Protein AF-A0AAE9WMC7-F1 (afdb_monomer)

Secondary structure (DSSP, 8-state):
------------EEEEEE-TT--HHHHHHHHHHHHHHHHTT-EEEEEEEP-GGGGG-HHHHHHHHHHHHHHHTTTEEE---EEETTEEEEEEEE------

InterPro domains:
  IPR019815 Translation initiation factor 3, C-terminal [PF00707] (12-81)
  IPR036788 Translation initiation factor 3 (IF-3), C-terminal domain superfamily [G3DSA:3.30.110.10] (1-99)
  IPR036788 Translation initiation factor 3 (IF-3), C-terminal domain superfamily [SSF55200] (13-82)

Sequence (100 aa):
MKQLKMKSENKTVKQLRITPRIGANDLLIKINSAKQFLIGRHRVKFILTLKGREYTNIENVKKIFNKISEELKPYGNSETMRHSGNVVSQLFNLKAKKKN

Foldseek 3Di:
DPPPPPPPLPQAEAEAEDELPDDPVNLVVSLVVCLVSLVSQHKYKYKYAADDPCPVVVVSVCVSVVVSQVSCVVFWHKDDWDDDDRMIMIMTGGDDPPDD

Organism: Plasmodium yoelii yoelii (NCBI:txid73239)

Solvent-accessible surface area (backbone atoms only — not comparable to full-atom values): 5886 Å² total; per-residue (Å²): 135,90,78,78,72,72,78,70,77,74,60,50,72,46,74,46,78,47,53,88,84,61,49,75,66,61,48,49,54,52,46,55,50,47,50,53,36,28,74,71,58,19,31,36,33,4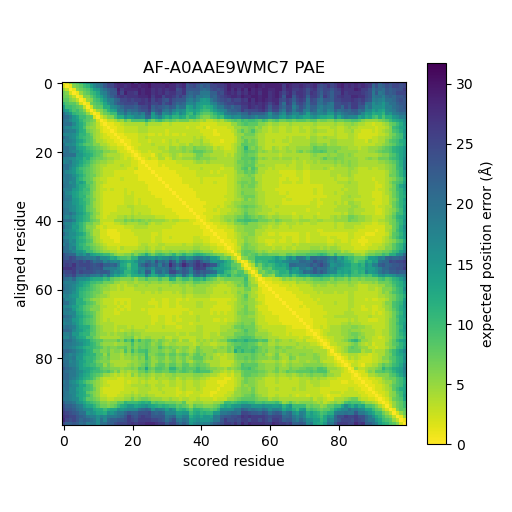1,36,34,53,57,67,82,89,50,76,77,47,53,64,58,52,50,53,53,53,46,54,48,45,62,74,36,49,91,52,24,45,72,53,76,76,44,75,56,85,56,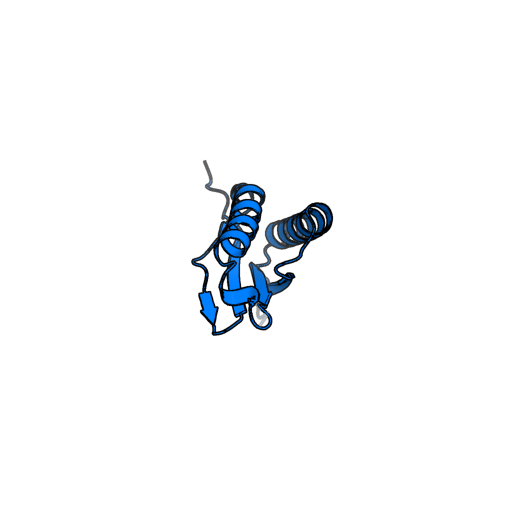31,41,33,33,45,32,39,49,50,75,78,78,83,125

Nearest PDB structures (foldseek):
  1tig-assembly1_A  TM=9.443E-01  e=1.862E-08  Geobacillus stearothermophilus
  5lmr-assembly1_X  TM=9.435E-01  e=1.081E-07  Thermus thermophilus HB8
  5lmv-assembly1_X  TM=9.414E-01  e=6.276E-07  Thermus thermophilus HB8
  6vrj-assembly1_A  TM=8.566E-01  e=2.362E-07  Pseudomonas aeruginosa
  2m71-assembly1_A  TM=8.765E-01  e=8.693E-07  Campylobacter jejuni

Mean predicted aligned error: 8.26 Å

Radius of gyration: 15.88 Å; Cα contacts (8 Å, |Δi|>4): 131; chains: 1; bounding box: 52×21×48 Å

Structure (mmCIF, N/CA/C/O backbone):
data_AF-A0AAE9WMC7-F1
#
_entry.id   AF-A0AAE9WMC7-F1
#
loop_
_atom_site.group_PDB
_atom_site.id
_atom_site.type_symbol
_atom_site.label_atom_id
_atom_site.label_alt_id
_atom_site.label_comp_id
_atom_site.label_asym_id
_atom_site.label_entity_id
_atom_site.label_seq_id
_atom_site.pdbx_PDB_ins_code
_atom_site.Cartn_x
_atom_site.Cartn_y
_atom_site.Cartn_z
_atom_site.occupancy
_atom_site.B_iso_or_equiv
_atom_site.auth_seq_id
_atom_site.auth_comp_id
_atom_site.auth_asym_id
_atom_site.auth_atom_id
_atom_site.pdbx_PDB_model_num
ATOM 1 N N . MET A 1 1 ? -42.031 7.755 14.940 1.00 42.84 1 MET A N 1
ATOM 2 C CA . MET A 1 1 ? -41.091 6.683 15.343 1.00 42.84 1 MET A CA 1
ATOM 3 C C . MET A 1 1 ? -39.695 7.030 14.847 1.00 42.84 1 MET A C 1
ATOM 5 O O . MET A 1 1 ? -39.494 7.192 13.651 1.00 42.84 1 MET A O 1
ATOM 9 N N . LYS A 1 2 ? -38.751 7.238 15.769 1.00 48.88 2 LYS A N 1
ATOM 10 C CA . LYS A 1 2 ? -37.385 7.692 15.486 1.00 48.88 2 LYS A CA 1
ATOM 11 C C . LYS A 1 2 ? -36.562 6.490 15.026 1.00 48.88 2 LYS A C 1
ATOM 13 O O . LYS A 1 2 ? -36.006 5.763 15.841 1.00 48.88 2 LYS A O 1
ATOM 18 N N . GLN A 1 3 ? -36.560 6.242 13.718 1.00 49.94 3 GLN A N 1
ATOM 19 C CA . GLN A 1 3 ? -35.764 5.180 13.118 1.00 49.94 3 GLN A CA 1
ATOM 20 C C . GLN A 1 3 ? -34.293 5.580 13.238 1.00 49.94 3 GLN A C 1
ATOM 22 O O . GLN A 1 3 ? -33.779 6.390 12.467 1.00 49.94 3 GLN A O 1
ATOM 27 N N . LEU A 1 4 ? -33.633 5.048 14.265 1.00 53.75 4 LEU A N 1
ATOM 28 C CA . LEU A 1 4 ? -32.184 5.036 14.388 1.00 53.75 4 LEU A CA 1
ATOM 29 C C . LEU A 1 4 ? -31.653 4.227 13.201 1.00 53.75 4 LEU A C 1
ATOM 31 O O . LEU A 1 4 ? -31.419 3.026 13.308 1.00 53.75 4 LEU A O 1
ATOM 35 N N . LYS A 1 5 ? -31.505 4.881 12.041 1.00 55.81 5 LYS A N 1
ATOM 36 C CA . LYS A 1 5 ? -30.651 4.398 10.961 1.00 55.81 5 LYS A CA 1
ATOM 37 C C . LYS A 1 5 ? -29.278 4.273 11.588 1.00 55.81 5 LYS A C 1
ATOM 39 O O . LYS A 1 5 ? -28.578 5.271 11.757 1.00 55.81 5 LYS A O 1
ATOM 44 N N . MET A 1 6 ? -28.950 3.056 12.011 1.00 56.75 6 MET A N 1
ATOM 45 C CA . MET A 1 6 ? -27.606 2.668 12.384 1.00 56.75 6 MET A CA 1
ATOM 46 C C . MET A 1 6 ? -26.724 3.217 11.271 1.00 56.75 6 MET A C 1
ATOM 48 O O . MET A 1 6 ? -26.859 2.800 10.121 1.00 56.75 6 MET A O 1
ATOM 52 N N . LYS A 1 7 ? -25.923 4.243 11.577 1.00 51.97 7 LYS A N 1
ATOM 53 C CA . LYS A 1 7 ? -24.894 4.733 10.670 1.00 51.97 7 LYS A CA 1
ATOM 54 C C . LYS A 1 7 ? -24.012 3.521 10.436 1.00 51.97 7 LYS A C 1
ATOM 56 O O . LYS A 1 7 ? -23.164 3.205 11.263 1.00 51.97 7 LYS A O 1
ATOM 61 N N . SER A 1 8 ? -24.258 2.795 9.353 1.00 46.53 8 SER A N 1
ATOM 62 C CA . SER A 1 8 ? -23.280 1.883 8.809 1.00 46.53 8 SER A CA 1
ATOM 63 C C . SER A 1 8 ? -22.072 2.774 8.565 1.00 46.53 8 SER A C 1
ATOM 65 O O . SER A 1 8 ? -22.104 3.616 7.669 1.00 46.53 8 SER A O 1
ATOM 67 N N . GLU A 1 9 ? -21.067 2.707 9.443 1.00 55.03 9 GLU A N 1
ATOM 68 C CA . GLU A 1 9 ? -19.743 3.249 9.165 1.00 55.03 9 GLU A CA 1
ATOM 69 C C . GLU A 1 9 ? -19.356 2.612 7.831 1.00 55.03 9 GLU A C 1
ATOM 71 O O . GLU A 1 9 ? -19.008 1.431 7.780 1.00 55.03 9 GLU A O 1
ATOM 76 N N . ASN A 1 10 ? -19.580 3.339 6.733 1.00 53.03 10 ASN A N 1
ATOM 77 C CA . ASN A 1 10 ? -19.369 2.844 5.387 1.00 53.03 10 ASN A CA 1
ATOM 78 C C . ASN A 1 10 ? -17.880 2.528 5.292 1.00 53.03 10 ASN A C 1
ATOM 80 O O . ASN A 1 10 ? -17.050 3.424 5.137 1.00 53.03 10 ASN A O 1
ATOM 84 N N . LYS A 1 11 ? -17.533 1.247 5.453 1.00 65.50 11 LYS A N 1
ATOM 85 C CA . LYS A 1 11 ? -16.175 0.725 5.300 1.00 65.50 11 LYS A CA 1
ATOM 86 C C . LYS A 1 11 ? -15.822 0.782 3.819 1.00 65.50 11 LYS A C 1
ATOM 88 O O . LYS A 1 11 ? -15.808 -0.232 3.127 1.00 65.50 11 LYS A O 1
ATOM 93 N N . THR A 1 12 ? -15.586 1.990 3.321 1.00 81.62 12 THR A N 1
ATOM 94 C CA . THR A 1 12 ? -15.242 2.236 1.926 1.00 81.62 12 THR A CA 1
ATOM 95 C C . THR A 1 12 ? -13.938 1.522 1.608 1.00 81.62 12 THR A C 1
ATOM 97 O O . THR A 1 12 ? -12.959 1.641 2.348 1.00 81.62 12 THR A O 1
ATOM 100 N N . VAL A 1 13 ? -13.926 0.771 0.508 1.00 88.12 13 VAL A N 1
ATOM 101 C CA . VAL A 1 13 ? -12.711 0.129 0.008 1.00 88.12 13 VAL A CA 1
ATOM 102 C C . VAL A 1 13 ? -11.934 1.159 -0.802 1.00 88.12 13 VAL A C 1
ATOM 104 O O . VAL A 1 13 ? -12.364 1.576 -1.876 1.00 88.12 13 VAL A O 1
ATOM 107 N N . LYS A 1 14 ? -10.784 1.587 -0.288 1.00 91.50 14 LYS A N 1
ATOM 108 C CA . LYS A 1 14 ? -9.857 2.477 -0.986 1.00 91.50 14 LYS A CA 1
ATOM 109 C C . LYS A 1 14 ? -8.932 1.642 -1.854 1.00 91.50 14 LYS A C 1
ATOM 111 O O . LYS A 1 14 ? -8.278 0.727 -1.366 1.00 91.50 14 LYS A O 1
ATOM 116 N N . GLN A 1 15 ? -8.892 1.935 -3.146 1.00 92.31 15 GLN A N 1
ATOM 117 C CA . GLN A 1 15 ? -8.048 1.210 -4.088 1.00 92.31 15 GLN A CA 1
ATOM 118 C C . GLN A 1 15 ? -6.760 1.998 -4.342 1.00 92.31 15 GLN A C 1
ATOM 120 O O . GLN A 1 15 ? -6.812 3.157 -4.746 1.00 92.31 15 GLN A O 1
ATOM 125 N N . LEU A 1 16 ? -5.607 1.373 -4.116 1.00 91.94 16 LEU A N 1
ATOM 126 C CA . LEU A 1 16 ? -4.292 1.942 -4.395 1.00 91.94 16 LEU A CA 1
ATOM 127 C C . LEU A 1 16 ? -3.658 1.193 -5.559 1.00 91.94 16 LEU A C 1
ATOM 129 O O . LEU A 1 16 ? -3.278 0.030 -5.440 1.00 91.94 16 LEU A O 1
ATOM 133 N N . ARG A 1 17 ? -3.548 1.876 -6.697 1.00 90.88 17 ARG A N 1
ATOM 134 C CA . ARG A 1 17 ? -2.871 1.345 -7.879 1.00 90.88 17 ARG A CA 1
ATOM 135 C C . ARG A 1 17 ? -1.364 1.560 -7.787 1.00 90.88 17 ARG A C 1
ATOM 137 O O . ARG A 1 17 ? -0.919 2.661 -7.459 1.00 90.88 17 ARG A O 1
ATOM 144 N N . ILE A 1 18 ? -0.610 0.512 -8.101 1.00 90.31 18 ILE A N 1
ATOM 145 C CA . ILE A 1 18 ? 0.853 0.492 -8.141 1.00 90.31 18 ILE A CA 1
ATOM 146 C C . ILE A 1 18 ? 1.339 -0.154 -9.443 1.00 90.31 18 ILE A C 1
ATOM 148 O O . ILE A 1 18 ? 0.642 -0.962 -10.060 1.00 90.31 18 ILE A O 1
ATOM 152 N N . THR A 1 19 ? 2.542 0.218 -9.866 1.00 87.06 19 THR A N 1
ATOM 153 C CA . THR A 1 19 ? 3.213 -0.325 -11.053 1.00 87.06 19 THR A CA 1
ATOM 154 C C . THR A 1 19 ? 4.426 -1.156 -10.641 1.00 87.06 19 THR A C 1
ATOM 156 O O . THR A 1 19 ? 5.055 -0.837 -9.633 1.00 87.06 19 THR A O 1
ATOM 159 N N . PRO A 1 20 ? 4.817 -2.180 -11.418 1.00 83.50 20 PRO A N 1
ATOM 160 C CA . PRO A 1 20 ? 5.985 -3.014 -11.108 1.00 83.50 20 PRO A CA 1
ATOM 161 C C . PRO A 1 20 ? 7.312 -2.235 -11.055 1.00 83.50 20 PRO A C 1
ATOM 163 O O . PRO A 1 20 ? 8.238 -2.658 -10.372 1.00 83.50 20 PRO A O 1
ATOM 166 N N . ARG A 1 21 ? 7.399 -1.074 -11.717 1.00 83.06 21 ARG A N 1
ATOM 167 C CA . ARG A 1 21 ? 8.571 -0.178 -11.711 1.00 83.06 21 ARG A CA 1
ATOM 168 C C . ARG A 1 21 ? 8.510 0.929 -10.646 1.00 83.06 21 ARG A C 1
ATOM 170 O O . ARG A 1 21 ? 9.106 1.983 -10.828 1.00 83.06 21 ARG A O 1
ATOM 177 N N . ILE A 1 22 ? 7.727 0.741 -9.582 1.00 86.50 22 ILE A N 1
ATOM 178 C CA . ILE A 1 22 ? 7.584 1.749 -8.522 1.00 86.50 22 ILE A CA 1
ATOM 179 C C . ILE A 1 22 ? 8.910 1.958 -7.774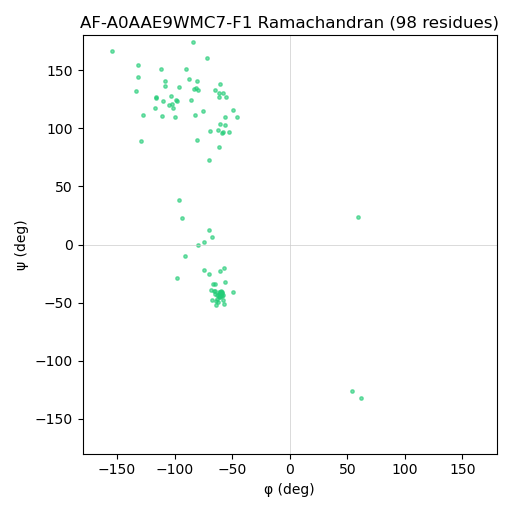 1.00 86.50 22 ILE A C 1
ATOM 181 O O . ILE A 1 22 ? 9.567 0.996 -7.376 1.00 86.50 22 ILE A O 1
ATOM 185 N N . GLY A 1 23 ? 9.297 3.219 -7.578 1.00 90.19 23 GLY A N 1
ATOM 186 C CA . GLY A 1 23 ? 10.464 3.583 -6.780 1.00 90.19 23 GLY A CA 1
ATOM 187 C C . GLY A 1 23 ? 10.237 3.364 -5.282 1.00 90.19 23 GLY A C 1
ATOM 188 O O . GLY A 1 23 ? 9.102 3.300 -4.805 1.00 90.19 23 GLY A O 1
ATOM 189 N N . ALA A 1 24 ? 11.324 3.282 -4.509 1.00 88.50 24 ALA A N 1
ATOM 190 C CA . ALA A 1 24 ? 11.243 3.113 -3.056 1.00 88.50 24 ALA A CA 1
ATOM 191 C C . ALA A 1 24 ? 10.485 4.269 -2.374 1.00 88.50 24 ALA A C 1
ATOM 193 O O . ALA A 1 24 ? 9.672 4.021 -1.486 1.00 88.50 24 ALA A O 1
ATOM 194 N N . ASN A 1 25 ? 10.702 5.511 -2.822 1.00 91.31 25 ASN A N 1
ATOM 195 C CA . ASN A 1 25 ? 10.020 6.689 -2.284 1.00 91.31 25 ASN A CA 1
ATOM 196 C C . ASN A 1 25 ? 8.514 6.687 -2.605 1.00 91.31 25 ASN A C 1
ATOM 198 O O . ASN A 1 25 ? 7.684 6.835 -1.710 1.00 91.31 25 ASN A O 1
ATOM 202 N N . ASP A 1 26 ? 8.142 6.431 -3.861 1.00 90.81 26 ASP A N 1
ATOM 203 C CA . ASP A 1 26 ? 6.738 6.320 -4.270 1.00 90.81 26 ASP A CA 1
ATOM 204 C C . ASP A 1 26 ? 5.999 5.220 -3.504 1.00 90.81 26 ASP A C 1
ATOM 206 O O . ASP A 1 26 ? 4.858 5.406 -3.069 1.00 90.81 26 ASP A O 1
ATOM 210 N N . LEU A 1 27 ? 6.662 4.077 -3.297 1.00 91.12 27 LEU A N 1
ATOM 211 C CA . LEU A 1 27 ? 6.116 2.979 -2.511 1.00 91.12 27 LEU A CA 1
ATOM 212 C C . LEU A 1 27 ? 5.833 3.420 -1.069 1.00 91.12 27 LEU A C 1
ATOM 214 O O . LEU A 1 27 ? 4.742 3.156 -0.562 1.00 91.12 27 LEU A O 1
ATOM 218 N N . LEU A 1 28 ? 6.764 4.136 -0.433 1.00 91.25 28 LEU A N 1
ATOM 219 C CA . LEU A 1 28 ? 6.583 4.666 0.921 1.00 91.25 28 LEU A CA 1
ATOM 220 C C . LEU A 1 28 ? 5.394 5.631 1.006 1.00 91.25 28 LEU A C 1
ATOM 222 O O . LEU A 1 28 ? 4.584 5.525 1.927 1.00 91.25 28 LEU A O 1
ATOM 226 N N . ILE A 1 29 ? 5.215 6.522 0.027 1.00 93.25 29 ILE A N 1
ATOM 227 C CA . ILE A 1 29 ? 4.061 7.438 -0.020 1.00 93.25 29 ILE A CA 1
ATOM 228 C C . ILE A 1 29 ? 2.740 6.651 -0.106 1.00 93.25 29 ILE A C 1
ATOM 230 O O . ILE A 1 29 ? 1.768 6.963 0.595 1.00 93.25 29 ILE A O 1
ATOM 234 N N . LYS A 1 30 ? 2.691 5.591 -0.925 1.00 92.00 30 LYS A N 1
ATOM 235 C CA . LYS A 1 30 ? 1.512 4.713 -1.035 1.00 92.00 30 LYS A CA 1
ATOM 236 C C . LYS A 1 30 ? 1.244 3.935 0.255 1.00 92.00 30 LYS A C 1
ATOM 238 O O . LYS A 1 30 ? 0.083 3.819 0.645 1.00 92.00 30 LYS A O 1
ATOM 243 N N . ILE A 1 31 ? 2.283 3.449 0.934 1.00 92.50 31 ILE A N 1
ATOM 244 C CA . ILE A 1 31 ? 2.172 2.773 2.237 1.00 92.50 31 ILE A CA 1
ATOM 245 C C . ILE A 1 31 ? 1.636 3.739 3.297 1.00 92.50 31 ILE A C 1
ATOM 247 O O . ILE A 1 31 ? 0.672 3.412 3.987 1.00 92.50 31 ILE A O 1
ATOM 251 N N . ASN A 1 32 ? 2.175 4.956 3.373 1.00 92.69 32 ASN A N 1
ATOM 252 C CA . ASN A 1 32 ? 1.690 5.989 4.289 1.00 92.69 32 ASN A CA 1
ATOM 253 C C . ASN A 1 32 ? 0.217 6.338 4.031 1.00 92.69 32 ASN A C 1
ATOM 255 O O . ASN A 1 32 ? -0.572 6.440 4.971 1.00 92.69 32 ASN A O 1
ATOM 259 N N . SER A 1 33 ? -0.185 6.428 2.761 1.00 92.69 33 SER A N 1
ATOM 260 C CA . SER A 1 33 ? -1.592 6.622 2.385 1.00 92.69 33 SER A CA 1
ATOM 261 C C . SER A 1 33 ? -2.469 5.4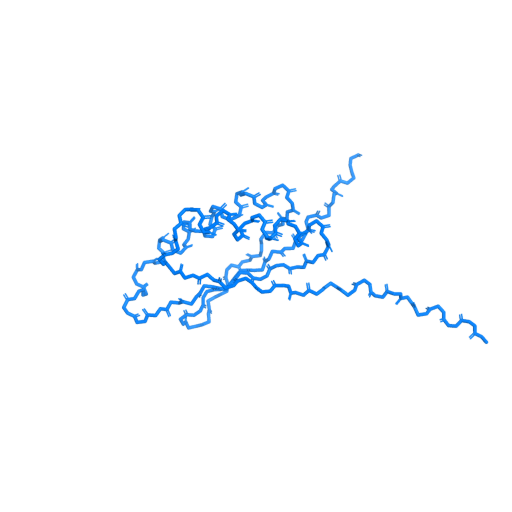52 2.853 1.00 92.69 33 SER A C 1
ATOM 263 O O . SER A 1 33 ? -3.531 5.658 3.438 1.00 92.69 33 SER A O 1
ATOM 265 N N . ALA A 1 34 ? -2.017 4.211 2.648 1.00 91.69 34 ALA A N 1
ATOM 266 C CA . ALA A 1 34 ? -2.719 3.014 3.107 1.00 91.69 34 ALA A CA 1
ATOM 267 C C . ALA A 1 34 ? -2.859 2.963 4.631 1.00 91.69 34 ALA A C 1
ATOM 269 O O . ALA A 1 34 ? -3.930 2.631 5.134 1.00 91.69 34 ALA A O 1
ATOM 270 N N . LYS A 1 35 ? -1.813 3.347 5.363 1.00 91.12 35 LYS A N 1
ATOM 271 C CA . LYS A 1 35 ? -1.829 3.463 6.822 1.00 91.12 35 LYS A CA 1
ATOM 272 C C . LYS A 1 35 ? -2.906 4.442 7.288 1.00 91.12 35 LYS A C 1
ATOM 274 O O . LYS A 1 35 ? -3.709 4.079 8.143 1.00 91.12 35 LYS A O 1
ATOM 279 N N . GLN A 1 36 ? -2.985 5.631 6.688 1.00 90.19 36 GLN A N 1
ATOM 280 C CA . GLN A 1 36 ? -4.040 6.607 6.997 1.00 90.19 36 GLN A CA 1
ATOM 281 C C . GLN A 1 36 ? -5.442 6.037 6.733 1.00 90.19 36 GLN A C 1
ATOM 283 O O . GLN A 1 36 ? -6.342 6.186 7.559 1.00 90.19 36 GLN A O 1
ATOM 288 N N . PHE A 1 37 ? -5.626 5.302 5.632 1.00 89.88 37 PHE A N 1
ATOM 289 C CA . PHE A 1 37 ? -6.903 4.650 5.336 1.00 89.88 37 PHE A CA 1
ATOM 290 C C . PHE A 1 37 ? -7.265 3.555 6.346 1.00 89.88 37 PHE A C 1
ATOM 292 O O . PHE A 1 37 ? -8.414 3.501 6.785 1.00 89.88 37 PHE A O 1
ATOM 299 N N . LEU A 1 38 ? -6.309 2.715 6.749 1.00 87.38 38 LEU A N 1
ATOM 300 C CA . LEU A 1 38 ? -6.540 1.682 7.761 1.00 87.38 38 LEU A CA 1
ATOM 301 C C . LEU A 1 38 ? -6.913 2.304 9.114 1.00 87.38 38 LEU A C 1
ATOM 303 O O . LEU A 1 38 ? -7.876 1.857 9.736 1.00 87.38 38 LEU A O 1
ATOM 307 N N . ILE A 1 39 ? -6.219 3.370 9.532 1.00 86.62 39 ILE A N 1
ATOM 308 C CA . ILE A 1 39 ? -6.541 4.136 10.751 1.00 86.62 39 ILE A CA 1
ATOM 309 C 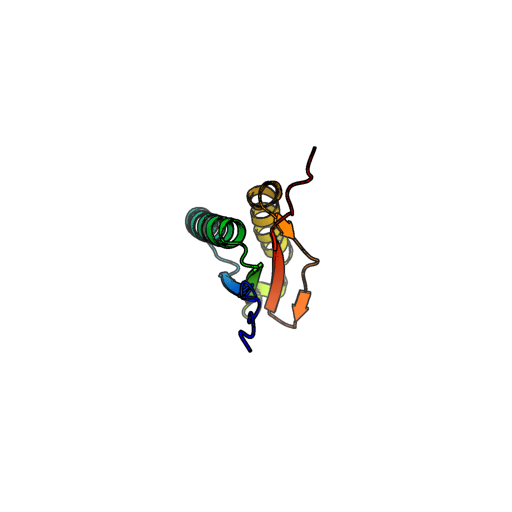C . ILE A 1 39 ? -7.961 4.710 10.669 1.00 86.62 39 ILE A C 1
ATOM 311 O O . ILE A 1 39 ? -8.726 4.599 11.626 1.00 86.62 39 ILE A O 1
ATOM 315 N N . GLY A 1 40 ? -8.354 5.230 9.504 1.00 85.31 40 GLY A N 1
ATOM 316 C CA . GLY A 1 40 ? -9.714 5.693 9.214 1.00 85.31 40 GLY A CA 1
ATOM 317 C C . GLY A 1 40 ? -10.771 4.585 9.090 1.00 85.31 40 GLY A C 1
ATOM 318 O O . GLY A 1 40 ? -11.860 4.853 8.594 1.00 85.31 40 GLY A O 1
ATOM 319 N N . ARG A 1 41 ? -10.473 3.339 9.497 1.00 83.38 41 ARG A N 1
ATOM 320 C CA . ARG A 1 41 ? -11.361 2.159 9.390 1.00 83.38 41 ARG A CA 1
ATOM 321 C C . ARG A 1 41 ? -11.796 1.819 7.961 1.00 83.38 41 ARG A C 1
ATOM 323 O O . ARG A 1 41 ? -12.790 1.117 7.756 1.00 83.38 41 ARG A O 1
ATOM 330 N N . HIS A 1 42 ? -11.025 2.240 6.966 1.00 88.38 42 HIS A N 1
ATOM 331 C CA . HIS A 1 42 ? -11.225 1.847 5.579 1.00 88.38 42 HIS A CA 1
ATOM 332 C C . HIS A 1 42 ? -10.444 0.574 5.253 1.00 88.38 42 HIS A C 1
ATOM 334 O O . HIS A 1 42 ? -9.394 0.290 5.827 1.00 88.38 42 HIS A O 1
ATOM 340 N N . ARG A 1 43 ? -10.957 -0.206 4.298 1.00 88.94 43 ARG A N 1
ATOM 341 C CA . ARG A 1 43 ? -10.216 -1.339 3.726 1.00 88.94 43 ARG A CA 1
ATOM 342 C C . ARG A 1 43 ? -9.380 -0.822 2.570 1.00 88.94 43 ARG A C 1
ATOM 344 O O . ARG A 1 43 ? -9.853 0.025 1.815 1.00 88.94 43 ARG A O 1
ATOM 351 N N . VAL A 1 44 ? -8.174 -1.342 2.399 1.00 92.19 44 VAL A N 1
ATOM 352 C CA . VAL A 1 44 ? -7.266 -0.883 1.344 1.00 92.19 44 VAL A CA 1
ATOM 353 C C . VAL A 1 44 ? -6.991 -2.018 0.377 1.00 92.19 44 VAL A C 1
ATOM 355 O O . VAL A 1 44 ? -6.434 -3.037 0.759 1.00 92.19 44 VAL A O 1
ATOM 358 N N . LYS A 1 45 ? -7.373 -1.860 -0.889 1.00 92.25 45 LYS A N 1
ATOM 359 C CA . LYS A 1 45 ? -7.061 -2.815 -1.953 1.00 92.25 45 LYS A CA 1
ATOM 360 C C . LYS A 1 45 ? -5.876 -2.301 -2.753 1.00 92.25 45 LYS A C 1
ATOM 362 O O . LYS A 1 45 ? -6.020 -1.344 -3.511 1.00 92.25 45 LYS A O 1
ATOM 367 N N . PHE A 1 46 ? -4.727 -2.945 -2.624 1.00 92.62 46 PHE A N 1
ATOM 368 C CA . PHE A 1 46 ? -3.603 -2.692 -3.514 1.00 92.62 46 PHE A CA 1
ATOM 369 C C . PHE A 1 46 ? -3.824 -3.430 -4.830 1.00 92.62 46 PHE A C 1
ATOM 371 O O . PHE A 1 46 ? -4.211 -4.598 -4.836 1.00 92.62 46 PHE A O 1
ATOM 378 N N . ILE A 1 47 ? -3.621 -2.732 -5.943 1.00 91.50 47 ILE A N 1
ATOM 379 C CA . ILE A 1 47 ? -3.824 -3.241 -7.297 1.00 91.50 47 ILE A CA 1
ATOM 380 C C . ILE A 1 47 ? -2.549 -2.976 -8.084 1.00 91.50 47 ILE A C 1
ATOM 382 O O . ILE A 1 47 ? -2.231 -1.832 -8.400 1.00 91.50 47 ILE A O 1
ATOM 386 N N . LEU A 1 48 ? -1.835 -4.036 -8.423 1.00 89.94 48 LEU A N 1
ATOM 387 C CA . LEU A 1 48 ? -0.661 -4.000 -9.271 1.00 89.94 48 LEU A CA 1
ATOM 388 C C . LEU A 1 48 ? -1.051 -4.475 -10.667 1.00 89.94 48 LEU A C 1
ATOM 390 O O . LEU A 1 48 ? -1.550 -5.583 -10.832 1.00 89.94 48 LEU A O 1
ATOM 394 N N . THR A 1 49 ? -0.855 -3.625 -11.673 1.00 86.81 49 THR A N 1
ATOM 395 C CA . THR A 1 49 ? -1.088 -3.998 -13.077 1.00 86.81 49 THR A CA 1
ATOM 396 C C . THR A 1 49 ? 0.246 -4.304 -13.739 1.00 86.81 49 THR A C 1
ATOM 398 O O . THR A 1 49 ? 1.101 -3.427 -13.847 1.00 86.81 49 THR A O 1
ATOM 401 N N . LEU A 1 50 ? 0.409 -5.544 -14.176 1.00 83.44 50 LEU A N 1
ATOM 402 C CA . LEU A 1 50 ? 1.521 -6.012 -14.989 1.00 83.44 50 LEU A CA 1
ATOM 403 C C . LEU A 1 50 ? 1.237 -5.643 -16.449 1.00 83.44 50 LEU A C 1
ATOM 405 O O . LEU A 1 50 ? 0.117 -5.819 -16.939 1.00 83.44 50 LEU A O 1
ATOM 409 N N . LYS A 1 51 ? 2.231 -5.106 -17.159 1.00 76.19 51 LYS A N 1
ATOM 410 C CA . LYS A 1 51 ? 2.113 -4.797 -18.588 1.00 76.19 51 LYS A CA 1
ATOM 411 C C . LYS A 1 51 ? 3.097 -5.660 -19.386 1.00 76.19 51 LYS A C 1
ATOM 413 O O . LYS A 1 51 ? 4.291 -5.667 -19.119 1.00 76.19 51 LYS A O 1
ATOM 418 N N . GLY A 1 52 ? 2.601 -6.373 -20.400 1.00 72.31 52 GLY A N 1
ATOM 419 C CA . GLY A 1 52 ? 3.431 -7.084 -21.385 1.00 72.31 52 GLY A CA 1
ATOM 420 C C . GLY A 1 52 ? 4.328 -8.190 -20.806 1.00 72.31 52 GLY A C 1
ATOM 421 O O . GLY A 1 52 ? 3.871 -9.019 -20.023 1.00 72.31 52 GLY A O 1
ATOM 422 N N . ARG A 1 53 ? 5.615 -8.194 -21.197 1.00 63.31 53 ARG A N 1
ATOM 423 C CA . ARG A 1 53 ? 6.648 -9.198 -20.839 1.00 63.31 53 ARG A CA 1
ATOM 424 C C . ARG A 1 53 ? 7.047 -9.208 -19.349 1.00 63.31 53 ARG A C 1
ATOM 426 O O . ARG A 1 53 ? 7.989 -9.890 -18.970 1.00 63.31 53 ARG A O 1
ATOM 433 N N . GLU A 1 54 ? 6.365 -8.446 -18.493 1.00 58.66 54 GLU A N 1
ATOM 434 C CA . GLU A 1 54 ? 6.669 -8.331 -17.057 1.00 58.66 54 GLU A CA 1
ATOM 435 C C . GLU A 1 54 ? 6.137 -9.499 -16.207 1.00 58.66 54 GLU A C 1
ATOM 437 O O . GLU A 1 54 ? 6.389 -9.540 -15.002 1.00 58.66 54 GLU A O 1
ATOM 442 N N . TYR A 1 55 ? 5.456 -10.478 -16.817 1.00 59.28 55 TYR A N 1
ATOM 443 C CA . TYR A 1 55 ? 5.001 -11.704 -16.142 1.00 59.28 55 TYR A CA 1
ATOM 444 C C . TYR A 1 55 ? 6.139 -12.509 -15.490 1.00 59.28 55 TYR A C 1
ATOM 446 O O . TYR A 1 55 ? 5.884 -13.281 -14.572 1.00 59.28 55 TYR A O 1
ATOM 454 N N . THR A 1 56 ? 7.389 -12.306 -15.915 1.00 53.88 56 THR A N 1
ATOM 455 C CA . THR A 1 56 ? 8.572 -12.969 -15.348 1.00 53.88 56 THR A CA 1
ATOM 456 C C . THR A 1 56 ? 8.977 -12.402 -13.984 1.00 53.88 56 THR A C 1
ATOM 458 O O . THR A 1 56 ? 9.604 -13.098 -13.195 1.00 53.88 56 THR A O 1
ATOM 461 N N . ASN A 1 57 ? 8.582 -11.171 -13.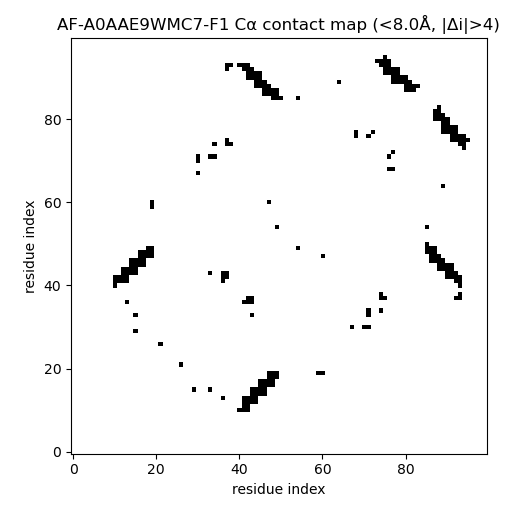636 1.00 66.31 57 ASN A N 1
ATOM 462 C CA . ASN A 1 57 ? 9.068 -10.507 -12.421 1.00 66.31 57 ASN A CA 1
ATOM 463 C C . ASN A 1 57 ? 8.110 -10.651 -11.224 1.00 66.31 57 ASN A C 1
ATOM 465 O O . ASN A 1 57 ? 7.922 -9.718 -10.437 1.00 66.31 57 ASN A O 1
ATOM 469 N N . ILE A 1 58 ? 7.492 -11.830 -11.076 1.00 74.75 58 ILE A N 1
ATOM 470 C CA . ILE A 1 58 ? 6.633 -12.168 -9.924 1.00 74.75 58 ILE A CA 1
ATOM 471 C C . ILE A 1 58 ? 7.407 -11.994 -8.612 1.00 74.75 58 ILE A C 1
ATOM 473 O O . ILE A 1 58 ? 6.825 -11.594 -7.606 1.00 74.75 58 ILE A O 1
ATOM 477 N N . GLU A 1 59 ? 8.718 -12.238 -8.614 1.00 81.06 59 GLU A N 1
ATOM 478 C CA . GLU A 1 59 ? 9.583 -11.997 -7.457 1.00 81.06 59 GLU A CA 1
ATOM 479 C C . GLU A 1 59 ? 9.556 -10.537 -7.005 1.00 81.06 59 GLU A C 1
ATOM 481 O O . GLU A 1 59 ? 9.386 -10.258 -5.818 1.00 81.06 59 GLU A O 1
ATOM 486 N N . ASN A 1 60 ? 9.624 -9.590 -7.941 1.00 82.56 60 ASN A N 1
ATOM 487 C CA . ASN A 1 60 ? 9.543 -8.172 -7.609 1.00 82.56 60 ASN A CA 1
ATOM 488 C C . ASN A 1 60 ? 8.145 -7.783 -7.113 1.00 82.56 60 ASN A C 1
ATOM 490 O O . ASN A 1 60 ? 8.016 -7.038 -6.144 1.00 82.56 60 ASN A O 1
ATOM 494 N N . VAL A 1 61 ? 7.091 -8.346 -7.714 1.00 83.69 61 VAL A N 1
ATOM 495 C CA . VAL A 1 61 ? 5.711 -8.176 -7.226 1.00 83.69 61 VAL A CA 1
ATOM 496 C C . VAL A 1 61 ? 5.600 -8.643 -5.777 1.00 83.69 61 VAL A C 1
ATOM 498 O O . VAL A 1 61 ? 5.145 -7.885 -4.920 1.00 83.69 61 VAL A O 1
ATOM 501 N N . LYS A 1 62 ? 6.072 -9.860 -5.483 1.00 85.88 62 LYS A N 1
ATOM 502 C CA . LYS A 1 62 ? 6.098 -10.412 -4.125 1.00 85.88 62 LYS A CA 1
ATOM 503 C C . LYS A 1 62 ? 6.903 -9.524 -3.184 1.00 85.88 62 LYS A C 1
ATOM 505 O O . LYS A 1 62 ? 6.426 -9.249 -2.092 1.00 85.88 62 LYS A O 1
ATOM 510 N N . LYS A 1 63 ? 8.070 -9.027 -3.601 1.00 88.44 63 LYS A N 1
ATOM 511 C CA . LYS A 1 63 ? 8.913 -8.139 -2.788 1.00 88.44 63 LYS A CA 1
ATOM 512 C C . LYS A 1 63 ? 8.188 -6.846 -2.409 1.00 88.44 63 LYS A C 1
ATOM 514 O O . LYS A 1 63 ? 8.237 -6.440 -1.250 1.00 88.44 63 LYS A O 1
ATOM 519 N N . ILE A 1 64 ? 7.470 -6.235 -3.354 1.00 88.62 64 ILE A N 1
ATOM 520 C CA . ILE A 1 64 ? 6.670 -5.028 -3.110 1.00 88.62 64 ILE A CA 1
ATOM 521 C C . ILE A 1 64 ? 5.536 -5.324 -2.119 1.00 88.62 64 ILE A C 1
ATOM 523 O O . ILE A 1 64 ? 5.411 -4.629 -1.112 1.00 88.62 64 ILE A O 1
ATOM 527 N N . PHE A 1 65 ? 4.732 -6.365 -2.363 1.00 88.88 65 PHE A N 1
ATOM 528 C CA . PHE A 1 65 ? 3.622 -6.730 -1.472 1.00 88.88 65 PHE A CA 1
ATOM 529 C C . PHE A 1 65 ? 4.089 -7.190 -0.088 1.00 88.88 65 PHE A C 1
ATOM 531 O O . PHE A 1 65 ? 3.417 -6.896 0.902 1.00 88.88 65 PHE A O 1
ATOM 538 N N . ASN A 1 66 ? 5.241 -7.858 0.002 1.00 90.06 66 ASN A N 1
ATOM 539 C CA . ASN A 1 66 ? 5.843 -8.240 1.275 1.00 90.06 66 ASN A CA 1
ATOM 540 C C . ASN A 1 66 ? 6.237 -6.992 2.068 1.00 90.06 66 ASN A C 1
ATOM 542 O O . ASN A 1 66 ? 5.795 -6.833 3.198 1.00 90.06 66 ASN A O 1
ATOM 546 N N . LYS A 1 67 ? 6.927 -6.034 1.435 1.00 90.56 67 LYS A N 1
ATOM 547 C CA . LYS A 1 67 ? 7.299 -4.768 2.079 1.00 90.56 67 LYS A CA 1
ATOM 548 C C . LYS A 1 67 ? 6.080 -3.962 2.543 1.00 90.56 67 LYS A C 1
ATOM 550 O O . LYS A 1 67 ? 6.075 -3.437 3.649 1.00 90.56 67 LYS A O 1
ATOM 555 N N . ILE A 1 68 ? 5.017 -3.910 1.735 1.00 90.31 68 ILE A N 1
ATOM 556 C CA . ILE A 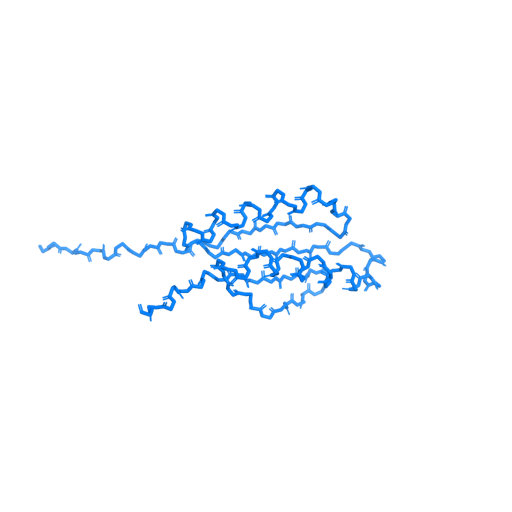1 68 ? 3.737 -3.303 2.143 1.00 90.31 68 ILE A CA 1
ATOM 557 C C . ILE A 1 68 ? 3.145 -4.055 3.343 1.00 90.31 68 ILE A C 1
ATOM 559 O O . ILE A 1 68 ? 2.664 -3.429 4.284 1.00 90.31 68 ILE A O 1
ATOM 563 N N . SER A 1 69 ? 3.167 -5.390 3.319 1.00 89.69 69 SER A N 1
ATOM 564 C CA . SER A 1 69 ? 2.630 -6.218 4.401 1.00 89.69 69 SER A CA 1
ATOM 565 C C . SER A 1 69 ? 3.396 -6.045 5.701 1.00 89.69 69 SER A C 1
ATOM 567 O O . SER A 1 69 ? 2.755 -5.962 6.741 1.00 89.69 69 SER A O 1
ATOM 569 N N . GLU A 1 70 ? 4.722 -5.942 5.659 1.00 90.44 70 GLU A N 1
ATOM 570 C CA . GLU A 1 70 ? 5.554 -5.680 6.835 1.00 90.44 70 GLU A CA 1
ATOM 571 C C . GLU A 1 70 ? 5.229 -4.321 7.460 1.00 90.44 70 GLU A C 1
ATOM 573 O O . GLU A 1 70 ? 4.912 -4.255 8.648 1.00 90.44 70 GLU A O 1
ATOM 578 N N . GLU A 1 71 ? 5.183 -3.263 6.649 1.00 89.94 71 GLU A N 1
ATOM 579 C CA . GLU A 1 71 ? 4.883 -1.905 7.120 1.00 89.94 71 GLU A CA 1
ATOM 580 C C . GLU A 1 71 ? 3.443 -1.757 7.640 1.00 89.94 71 GLU A C 1
ATOM 582 O O . GLU A 1 71 ? 3.172 -1.000 8.576 1.00 89.94 71 GLU A O 1
ATOM 587 N N . LEU A 1 72 ? 2.490 -2.484 7.046 1.00 88.06 72 LEU A N 1
ATOM 588 C CA . LEU A 1 72 ? 1.080 -2.438 7.440 1.00 88.06 72 LEU A CA 1
ATOM 589 C C . LEU A 1 72 ? 0.701 -3.477 8.504 1.00 88.06 72 LEU A C 1
ATOM 591 O O . LEU A 1 72 ? -0.379 -3.354 9.079 1.00 88.06 72 LEU A O 1
ATOM 595 N N . LYS A 1 73 ? 1.573 -4.438 8.836 1.00 87.38 73 LYS A N 1
ATOM 596 C CA . LYS A 1 73 ? 1.375 -5.473 9.871 1.00 87.38 73 LYS A CA 1
ATOM 597 C C . LYS A 1 73 ? 0.890 -4.945 11.233 1.00 87.38 73 LYS A C 1
ATOM 599 O O . LYS A 1 73 ? 0.031 -5.595 11.839 1.00 87.38 73 LYS A O 1
ATOM 604 N N . PRO A 1 74 ? 1.389 -3.803 11.757 1.00 86.19 74 PRO A N 1
ATOM 605 C CA . PRO A 1 74 ? 0.859 -3.238 13.002 1.00 86.19 74 PRO A CA 1
ATOM 606 C C . PRO A 1 74 ? -0.555 -2.649 12.868 1.00 86.19 74 PRO A C 1
ATOM 608 O O . PRO A 1 74 ? -1.287 -2.599 13.855 1.00 86.19 74 PRO A O 1
ATOM 611 N N . TYR A 1 75 ? -0.965 -2.226 11.6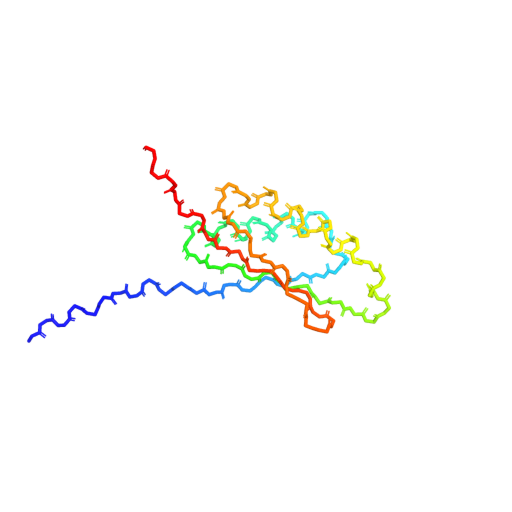70 1.00 85.38 75 TYR A N 1
ATOM 612 C CA . TYR A 1 75 ? -2.254 -1.564 11.425 1.00 85.38 75 TYR A CA 1
ATOM 613 C C . TYR A 1 75 ? -3.326 -2.525 10.898 1.00 85.38 75 TYR A C 1
ATOM 615 O O . TYR A 1 75 ? -4.520 -2.321 11.113 1.00 85.38 75 TYR A O 1
ATOM 623 N N . GLY A 1 76 ? -2.926 -3.577 10.191 1.00 86.00 76 GLY A N 1
ATOM 624 C CA . GLY A 1 76 ? -3.820 -4.403 9.400 1.00 86.00 76 GLY A CA 1
ATOM 625 C C . GLY A 1 76 ? -3.330 -5.826 9.202 1.00 86.00 76 GLY A C 1
ATOM 626 O O . GLY A 1 76 ? -2.174 -6.150 9.448 1.00 86.00 76 GLY A O 1
ATOM 627 N N . ASN A 1 77 ? -4.240 -6.673 8.732 1.00 86.50 77 ASN A N 1
ATOM 628 C CA . ASN A 1 77 ? -3.899 -7.965 8.155 1.00 86.50 77 ASN A CA 1
ATOM 629 C C . ASN A 1 77 ? -4.122 -7.893 6.643 1.00 86.50 77 ASN A C 1
ATOM 631 O O . ASN A 1 77 ? -5.142 -7.363 6.186 1.00 86.50 77 ASN A O 1
ATOM 635 N N . SER A 1 78 ? -3.176 -8.427 5.879 1.00 86.56 78 SER A N 1
ATOM 636 C CA . SER A 1 78 ? -3.348 -8.685 4.455 1.00 86.56 78 SER A CA 1
ATOM 637 C C . SER A 1 78 ? -4.111 -9.988 4.237 1.00 86.56 78 SER A C 1
ATOM 639 O O . SER A 1 78 ? -3.902 -10.977 4.935 1.00 86.56 78 SER A O 1
ATOM 641 N N . GLU A 1 79 ? -5.004 -9.988 3.254 1.00 87.00 79 GLU A N 1
ATOM 642 C CA . GLU A 1 79 ? -5.596 -11.204 2.702 1.00 87.00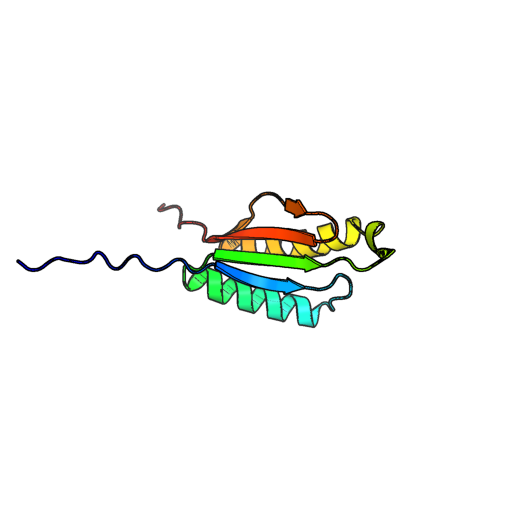 79 GLU A CA 1
ATOM 643 C C . GLU A 1 79 ? -4.678 -11.820 1.637 1.00 87.00 79 GLU A C 1
ATOM 645 O O . GLU A 1 79 ? -3.657 -11.247 1.244 1.00 87.00 79 GLU A O 1
ATOM 650 N N . THR A 1 80 ? -5.043 -13.000 1.141 1.00 83.38 80 THR A N 1
ATOM 651 C CA . THR A 1 80 ? -4.302 -13.692 0.085 1.00 83.38 80 THR A CA 1
ATOM 652 C C . THR A 1 80 ? -4.251 -12.855 -1.198 1.00 83.38 80 THR A C 1
ATOM 654 O O . THR A 1 80 ? -5.245 -12.253 -1.612 1.00 83.38 80 THR A O 1
ATOM 657 N N . MET A 1 81 ? -3.083 -12.822 -1.849 1.00 84.31 81 MET A N 1
ATOM 658 C CA . MET A 1 81 ? -2.929 -12.185 -3.158 1.00 84.31 81 MET A CA 1
ATOM 659 C C . MET A 1 81 ? -3.823 -12.882 -4.189 1.00 84.31 81 MET A C 1
ATOM 661 O O . MET A 1 81 ? -3.769 -14.096 -4.371 1.00 84.31 81 MET A O 1
ATOM 665 N N . ARG A 1 82 ? -4.646 -12.096 -4.880 1.00 85.56 82 ARG A N 1
ATOM 666 C CA . ARG A 1 82 ? -5.548 -12.544 -5.939 1.00 85.56 82 ARG A CA 1
ATOM 667 C C . ARG A 1 82 ? -4.969 -12.131 -7.282 1.00 85.56 82 ARG A C 1
ATOM 669 O O . ARG A 1 82 ? -4.796 -10.941 -7.548 1.00 85.56 82 ARG A O 1
ATOM 676 N N . HIS A 1 83 ? -4.713 -13.119 -8.124 1.00 84.38 83 HIS A N 1
ATOM 677 C CA . HIS A 1 83 ? -4.224 -12.923 -9.480 1.00 84.38 83 HIS A CA 1
ATOM 678 C C . HIS A 1 83 ? -5.421 -12.993 -10.430 1.00 84.38 83 HIS A C 1
ATOM 680 O O . HIS A 1 83 ? -6.179 -13.960 -10.411 1.00 84.38 83 HIS A O 1
ATOM 686 N N . SER A 1 84 ? -5.629 -11.944 -11.219 1.00 83.56 84 SER A N 1
ATOM 687 C CA . SER A 1 84 ? -6.670 -11.863 -12.242 1.00 83.56 84 SER A CA 1
ATOM 688 C C . SER A 1 84 ? -6.004 -11.422 -13.540 1.00 83.56 84 SER A C 1
ATOM 690 O O . SER A 1 84 ? -5.821 -10.231 -13.792 1.00 83.56 84 SER A O 1
ATOM 692 N N . GLY A 1 85 ? -5.537 -12.410 -14.307 1.00 84.19 85 GLY A N 1
ATOM 693 C CA . GLY A 1 85 ? -4.691 -12.185 -15.477 1.00 84.19 85 GLY A CA 1
ATOM 694 C C . GLY A 1 85 ? -3.458 -11.352 -15.124 1.00 84.19 85 GLY A C 1
ATOM 695 O O . GLY A 1 85 ? -2.737 -11.650 -14.172 1.00 84.19 85 GLY A O 1
ATOM 696 N N . ASN A 1 86 ? -3.266 -10.257 -15.854 1.00 84.81 86 ASN A N 1
ATOM 697 C CA . ASN A 1 86 ? -2.165 -9.319 -15.660 1.00 84.81 86 ASN A CA 1
ATOM 698 C C . ASN A 1 86 ? -2.319 -8.405 -14.431 1.00 84.81 86 ASN A C 1
ATOM 700 O O . ASN A 1 86 ? -1.473 -7.546 -14.201 1.00 84.81 86 ASN A O 1
ATOM 704 N N . VAL A 1 87 ? -3.376 -8.545 -13.634 1.00 87.62 87 VAL A N 1
ATOM 705 C CA . VAL A 1 87 ? -3.581 -7.742 -12.428 1.00 87.62 87 VAL A CA 1
ATOM 706 C C . VAL A 1 87 ? -3.400 -8.609 -11.191 1.00 87.62 87 VAL A C 1
ATOM 708 O O . VAL A 1 87 ? -4.105 -9.596 -10.991 1.00 87.62 87 VAL A O 1
ATOM 711 N N . VAL A 1 88 ? -2.494 -8.200 -10.310 1.00 89.19 88 VAL A N 1
ATOM 712 C CA . VAL A 1 88 ? -2.339 -8.777 -8.974 1.00 89.19 88 VAL A CA 1
ATOM 713 C C . VAL A 1 88 ? -2.954 -7.814 -7.979 1.00 89.19 88 VAL A C 1
ATOM 715 O O . VAL A 1 88 ? -2.646 -6.625 -7.980 1.00 89.19 88 VAL A O 1
ATOM 718 N N . SER A 1 89 ? -3.842 -8.298 -7.122 1.00 90.56 89 SER A N 1
ATOM 719 C CA . SER A 1 89 ? -4.443 -7.464 -6.088 1.00 90.56 89 SER A CA 1
ATOM 720 C C . SER A 1 89 ? -4.401 -8.126 -4.726 1.00 90.56 89 SER A C 1
ATOM 722 O O . SER A 1 89 ? -4.569 -9.335 -4.615 1.00 90.56 89 SER A O 1
ATOM 724 N N . GLN A 1 90 ? -4.206 -7.325 -3.686 1.00 91.00 90 GLN A N 1
ATOM 725 C CA . GLN A 1 90 ? -4.232 -7.780 -2.303 1.00 91.00 90 GLN A CA 1
ATOM 726 C C . GLN A 1 90 ? -5.073 -6.816 -1.478 1.00 91.00 90 GLN A C 1
ATOM 728 O O . GLN A 1 90 ? -4.930 -5.595 -1.591 1.00 91.00 90 GLN A O 1
ATOM 733 N N . LEU A 1 91 ? -5.984 -7.364 -0.680 1.00 90.50 91 LEU A N 1
ATOM 734 C CA . LEU A 1 91 ? -6.844 -6.582 0.196 1.00 90.50 91 LEU A CA 1
ATOM 735 C C . LEU A 1 91 ? -6.243 -6.543 1.598 1.00 90.50 91 LEU A C 1
ATOM 737 O O . LEU A 1 91 ? -5.791 -7.558 2.113 1.00 90.50 91 LEU A O 1
ATOM 741 N N . PHE A 1 92 ? -6.245 -5.365 2.203 1.00 90.31 92 PHE A N 1
ATOM 742 C CA . PHE A 1 92 ? -5.777 -5.120 3.554 1.00 90.31 92 PHE A CA 1
ATOM 743 C C . PHE A 1 92 ? -6.955 -4.667 4.399 1.00 90.31 92 PHE A C 1
ATOM 745 O O . PHE A 1 92 ? -7.658 -3.701 4.075 1.00 90.31 92 PHE A O 1
ATOM 752 N N . ASN A 1 93 ? -7.148 -5.373 5.502 1.00 87.00 93 ASN A N 1
ATOM 753 C CA . ASN A 1 93 ? -8.181 -5.093 6.477 1.00 87.00 93 ASN A CA 1
ATOM 754 C C . ASN A 1 93 ? -7.535 -4.529 7.739 1.00 87.00 93 ASN A C 1
ATOM 756 O O . ASN A 1 93 ? -6.497 -5.022 8.173 1.00 87.00 93 ASN A O 1
ATOM 760 N N . LEU A 1 94 ? -8.172 -3.533 8.361 1.00 84.25 94 LEU A N 1
ATOM 761 C CA . LEU A 1 94 ? -7.747 -3.042 9.670 1.00 84.25 94 LEU A CA 1
ATOM 762 C C . LEU A 1 94 ? -7.769 -4.200 10.676 1.00 84.25 94 LEU A C 1
ATOM 764 O O . LEU A 1 94 ? -8.765 -4.919 10.798 1.00 84.25 94 LEU A O 1
ATOM 768 N N . LYS A 1 95 ? -6.670 -4.362 11.410 1.00 73.38 95 LYS A N 1
ATOM 769 C CA . LYS A 1 95 ? -6.565 -5.341 12.482 1.00 73.38 95 LYS A CA 1
ATOM 770 C C . LYS A 1 95 ? -7.360 -4.782 13.652 1.00 73.38 95 LYS A C 1
ATOM 772 O O . LYS A 1 95 ? -7.023 -3.728 14.189 1.00 73.38 95 LYS A O 1
ATOM 777 N N . ALA A 1 96 ? -8.445 -5.457 14.027 1.00 59.88 96 ALA A N 1
ATOM 778 C CA . ALA A 1 96 ? -9.136 -5.127 15.265 1.00 59.88 96 ALA A CA 1
ATOM 779 C C . ALA A 1 96 ? -8.107 -5.209 16.401 1.00 59.88 96 ALA A C 1
ATOM 781 O O . ALA A 1 96 ? -7.401 -6.217 16.506 1.00 59.88 96 ALA A O 1
ATOM 782 N N . LYS A 1 97 ? -7.977 -4.142 17.207 1.00 52.09 97 LYS A N 1
ATOM 783 C CA . LYS A 1 97 ? -7.158 -4.176 18.425 1.00 52.09 97 LYS A CA 1
ATOM 784 C C . LYS A 1 97 ? -7.567 -5.430 19.190 1.00 52.09 97 LYS A C 1
ATOM 786 O O . LYS A 1 97 ? -8.719 -5.536 19.612 1.00 52.09 97 LYS A O 1
ATOM 791 N N . LYS A 1 98 ? -6.637 -6.373 19.347 1.00 43.41 98 LYS A N 1
ATOM 792 C CA . LYS A 1 98 ? -6.770 -7.431 20.344 1.00 43.41 98 LYS A CA 1
ATOM 793 C C . LYS A 1 98 ? -6.845 -6.667 21.668 1.00 43.41 98 LYS A C 1
ATOM 795 O O . LYS A 1 98 ? -5.857 -6.051 22.057 1.00 43.41 98 LYS A O 1
ATOM 800 N N . LYS A 1 99 ? -8.049 -6.555 22.243 1.00 38.41 99 LYS A N 1
ATOM 801 C CA . LYS A 1 99 ? -8.220 -6.121 23.632 1.00 38.41 99 LYS A CA 1
ATOM 802 C C . LYS A 1 99 ? -7.387 -7.107 24.444 1.00 38.41 99 LYS A C 1
ATOM 804 O O . LYS A 1 99 ? -7.708 -8.293 24.442 1.00 38.41 99 LYS A O 1
ATOM 809 N N . ASN A 1 100 ? -6.284 -6.627 24.995 1.00 35.53 100 ASN A N 1
ATOM 810 C CA . ASN A 1 100 ? -5.671 -7.242 26.157 1.00 35.53 100 ASN A CA 1
ATOM 811 C C . ASN A 1 100 ? -6.137 -6.458 27.376 1.00 35.53 100 ASN A C 1
ATOM 813 O O . ASN A 1 100 ? -6.393 -5.242 27.199 1.00 35.53 100 ASN A O 1
#

pLDDT: mean 80.26, std 15.09, range [35.53, 93.25]